Protein AF-A0A520CGS3-F1 (afdb_monomer_lite)

Sequence (87 aa):
MQKKFLLVPLFLVGGITASFAQISPLVTLNKNYQTGLELLQNEKYVAASQQFKIVEQTRNKASKQKESNAELSLIRENAKFYTAVCA

Structure (mmCIF, N/CA/C/O backbone):
data_AF-A0A520CGS3-F1
#
_entry.id  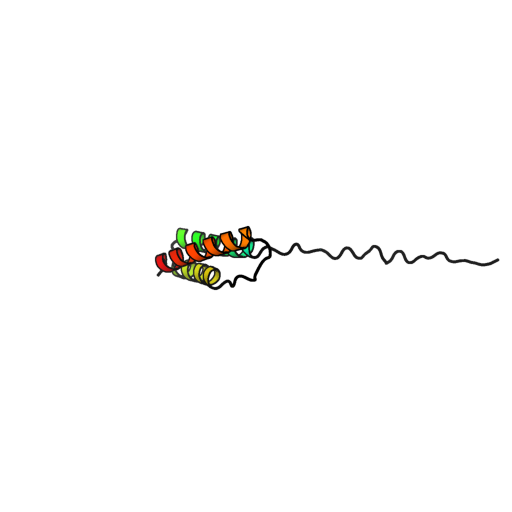 AF-A0A520CGS3-F1
#
loop_
_atom_site.group_PDB
_atom_site.id
_atom_site.type_symbol
_atom_site.label_atom_id
_atom_site.label_alt_id
_atom_site.label_comp_id
_atom_site.label_asym_id
_atom_site.label_entity_id
_atom_site.label_seq_id
_atom_site.pdbx_PDB_ins_code
_atom_site.Cartn_x
_atom_site.Cartn_y
_atom_site.Cartn_z
_atom_site.occupancy
_atom_site.B_iso_or_equiv
_atom_site.auth_seq_id
_atom_site.auth_comp_id
_atom_site.auth_asym_id
_atom_site.auth_atom_id
_atom_site.pdbx_PDB_model_num
ATOM 1 N N . MET A 1 1 ? 31.129 3.738 -69.272 1.00 45.66 1 MET A N 1
ATOM 2 C CA . MET A 1 1 ? 30.923 4.619 -68.099 1.00 45.66 1 MET A CA 1
ATOM 3 C C . MET A 1 1 ? 29.993 3.921 -67.119 1.00 45.66 1 MET A C 1
ATOM 5 O O . MET A 1 1 ? 28.826 3.737 -67.436 1.00 45.66 1 MET A O 1
ATOM 9 N N . GLN A 1 2 ? 30.513 3.437 -65.989 1.00 51.84 2 GLN A N 1
ATOM 10 C CA . GLN A 1 2 ? 29.730 2.661 -65.025 1.00 51.84 2 GLN A CA 1
ATOM 11 C C . GLN A 1 2 ? 29.097 3.584 -63.984 1.00 51.84 2 GLN A C 1
ATOM 13 O O . GLN A 1 2 ? 29.793 4.181 -63.166 1.00 51.84 2 GLN A O 1
ATOM 18 N N . LYS A 1 3 ? 27.767 3.699 -64.029 1.00 60.56 3 LYS A N 1
ATOM 19 C CA . LYS A 1 3 ? 26.969 4.351 -62.989 1.00 60.56 3 LYS A CA 1
ATOM 20 C C . LYS A 1 3 ? 26.963 3.450 -61.754 1.00 60.56 3 LYS A C 1
ATOM 22 O O . LYS A 1 3 ? 26.205 2.488 -61.696 1.00 60.56 3 LYS A O 1
ATOM 27 N N . LYS A 1 4 ? 27.824 3.738 -60.779 1.00 60.62 4 LYS A N 1
ATOM 28 C CA . LYS A 1 4 ? 27.766 3.114 -59.453 1.00 60.62 4 LYS A CA 1
ATOM 29 C C . LYS A 1 4 ? 26.905 3.998 -58.556 1.00 60.62 4 LYS A C 1
ATOM 31 O O . LYS A 1 4 ? 27.375 4.995 -58.021 1.00 60.62 4 LYS A O 1
ATOM 36 N N . PHE A 1 5 ? 25.625 3.650 -58.451 1.00 62.38 5 PHE A N 1
ATOM 37 C CA . PHE A 1 5 ? 24.725 4.205 -57.447 1.00 62.38 5 PHE A CA 1
ATOM 38 C C . PHE A 1 5 ? 25.205 3.760 -56.061 1.00 62.38 5 PHE A C 1
ATOM 40 O O . PHE A 1 5 ? 24.902 2.659 -55.613 1.00 62.38 5 PHE A O 1
ATOM 47 N N . LEU A 1 6 ? 25.964 4.618 -55.380 1.00 61.91 6 LEU A N 1
ATOM 48 C CA . LEU A 1 6 ? 26.185 4.524 -53.938 1.00 61.91 6 LEU A CA 1
ATOM 49 C C . LEU A 1 6 ? 24.964 5.112 -53.217 1.00 61.91 6 LEU A C 1
ATOM 51 O O . LEU A 1 6 ? 25.025 6.185 -52.631 1.00 61.91 6 LEU A O 1
ATOM 55 N N . LEU A 1 7 ? 23.833 4.410 -53.290 1.00 61.78 7 LEU A N 1
ATOM 56 C CA . LEU A 1 7 ? 22.707 4.612 -52.378 1.00 61.78 7 LEU A CA 1
ATOM 57 C C . LEU A 1 7 ? 22.822 3.552 -51.283 1.00 61.78 7 LEU A C 1
ATOM 59 O O . LEU A 1 7 ? 22.125 2.542 -51.281 1.00 61.78 7 LEU A O 1
ATOM 63 N N . VAL A 1 8 ? 23.778 3.769 -50.377 1.00 65.00 8 VAL A N 1
ATOM 64 C CA . VAL A 1 8 ? 23.813 3.076 -49.085 1.00 65.00 8 VAL A CA 1
ATOM 65 C C . VAL A 1 8 ? 22.495 3.419 -48.383 1.00 65.00 8 VAL A C 1
ATOM 67 O O . VAL A 1 8 ? 22.181 4.607 -48.270 1.00 65.00 8 VAL A O 1
ATOM 70 N N . PRO A 1 9 ? 21.681 2.439 -47.955 1.00 60.28 9 PRO A N 1
ATOM 71 C CA . PRO A 1 9 ? 20.377 2.741 -47.401 1.00 60.28 9 PRO A CA 1
ATOM 72 C C . PRO A 1 9 ? 20.576 3.424 -46.048 1.00 60.28 9 PRO A C 1
ATOM 74 O O . PRO A 1 9 ? 20.908 2.790 -45.049 1.00 60.28 9 PRO A O 1
ATOM 77 N N . LEU A 1 10 ? 20.309 4.729 -46.015 1.00 57.16 10 LEU A N 1
ATOM 78 C CA . LEU A 1 10 ? 20.208 5.587 -44.828 1.00 57.16 10 LEU A CA 1
ATOM 79 C C . LEU A 1 10 ? 19.034 5.183 -43.898 1.00 57.16 10 LEU A C 1
ATOM 81 O O . LEU A 1 10 ? 18.562 5.973 -43.092 1.00 57.16 10 LEU A O 1
ATOM 85 N N . PHE A 1 11 ? 18.530 3.952 -44.009 1.00 57.94 11 PHE A N 1
ATOM 86 C CA . PHE A 1 11 ? 17.355 3.453 -43.293 1.00 57.94 11 PHE A CA 1
ATOM 87 C C . PHE A 1 11 ? 17.689 2.665 -42.018 1.00 57.94 11 PHE A C 1
ATOM 89 O O . PHE A 1 11 ? 16.781 2.293 -41.284 1.00 57.94 11 PHE A O 1
ATOM 96 N N . LEU A 1 12 ? 18.969 2.445 -41.702 1.00 57.44 12 LEU A N 1
ATOM 97 C CA . LEU A 1 12 ? 19.380 1.711 -40.494 1.00 57.44 12 LEU A CA 1
ATOM 98 C C . LEU A 1 12 ? 19.565 2.592 -39.240 1.00 57.44 12 LEU A C 1
ATOM 100 O O . LEU A 1 12 ? 19.818 2.057 -38.167 1.00 57.44 12 LEU A O 1
ATOM 104 N N . VAL A 1 13 ? 19.406 3.919 -39.335 1.00 58.69 13 VAL A N 1
ATOM 105 C CA . VAL A 1 13 ? 19.608 4.857 -38.201 1.00 58.69 13 VAL A CA 1
ATOM 106 C C . VAL A 1 13 ? 18.284 5.279 -37.527 1.00 58.69 13 VAL A C 1
ATOM 108 O O . VAL A 1 13 ? 18.288 5.962 -36.510 1.00 58.69 13 VAL A O 1
ATOM 111 N N . GLY A 1 14 ? 17.127 4.838 -38.036 1.00 56.31 14 GLY A N 1
ATOM 112 C CA . GLY A 1 14 ? 15.803 5.202 -37.498 1.00 56.31 14 GLY A CA 1
ATOM 113 C C . GLY A 1 14 ? 15.306 4.356 -36.317 1.00 56.31 14 GLY A C 1
ATOM 114 O O . GLY A 1 14 ? 14.182 4.540 -35.862 1.00 56.31 14 GLY A O 1
ATOM 115 N N . GLY A 1 15 ? 16.109 3.411 -35.829 1.00 59.78 15 GLY A N 1
ATOM 116 C CA . GLY A 1 15 ? 15.721 2.449 -34.797 1.00 59.78 15 GLY A CA 1
ATOM 117 C C . GLY A 1 15 ? 15.983 2.912 -33.366 1.00 59.78 15 GLY A C 1
ATOM 118 O O . GLY A 1 15 ? 16.412 2.101 -32.552 1.00 59.78 15 GLY A O 1
ATOM 119 N N . ILE A 1 16 ? 15.758 4.184 -33.029 1.00 62.53 16 ILE A N 1
ATOM 120 C CA . ILE A 1 16 ? 15.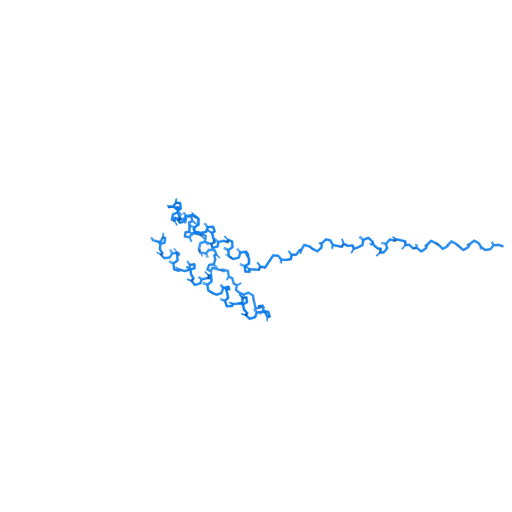645 4.590 -31.619 1.00 62.53 16 ILE A CA 1
ATOM 121 C C . ILE A 1 16 ? 14.271 4.121 -31.146 1.00 62.53 16 ILE A C 1
ATOM 123 O O . ILE A 1 16 ? 13.291 4.863 -31.138 1.00 62.53 16 ILE A O 1
ATOM 127 N N . THR A 1 17 ? 14.171 2.834 -30.821 1.00 63.19 17 THR A N 1
ATOM 128 C CA . THR A 1 17 ? 13.029 2.317 -30.075 1.00 63.19 17 THR A CA 1
ATOM 129 C C . THR A 1 17 ? 12.919 3.160 -28.814 1.00 63.19 17 THR A C 1
ATOM 131 O O . THR A 1 17 ? 13.873 3.201 -28.037 1.00 63.19 17 THR A O 1
ATOM 134 N N . ALA A 1 18 ? 11.796 3.854 -28.631 1.00 62.41 18 ALA A N 1
ATOM 135 C CA . ALA A 1 18 ? 11.497 4.566 -27.400 1.00 62.41 18 ALA A CA 1
ATOM 136 C C . ALA A 1 18 ? 11.599 3.568 -26.240 1.00 62.41 18 ALA A C 1
ATOM 138 O O . ALA A 1 18 ? 10.708 2.750 -26.014 1.00 62.41 18 ALA A O 1
ATOM 139 N N . SER A 1 19 ? 12.731 3.575 -25.543 1.00 59.81 19 SER A N 1
ATOM 140 C CA . SER A 1 19 ? 12.937 2.785 -24.343 1.00 59.81 19 SER A CA 1
ATOM 141 C C . SER A 1 19 ? 12.095 3.423 -23.251 1.00 59.81 19 SER A C 1
ATOM 143 O O . SER A 1 19 ? 12.542 4.337 -22.561 1.00 59.81 19 SER A O 1
ATOM 145 N N . PHE A 1 20 ? 10.845 2.975 -23.126 1.00 64.38 20 PHE A N 1
ATOM 146 C CA . PHE A 1 20 ? 10.034 3.250 -21.950 1.00 64.38 20 PHE A CA 1
ATOM 147 C C . PHE A 1 20 ? 10.801 2.698 -20.747 1.00 64.38 20 PHE A C 1
ATOM 149 O O . PHE A 1 20 ? 10.962 1.483 -20.612 1.00 64.38 20 PHE A O 1
ATOM 156 N N . ALA A 1 21 ? 11.343 3.585 -19.911 1.00 66.06 21 ALA A N 1
ATOM 157 C CA . ALA A 1 21 ? 12.011 3.183 -18.684 1.00 66.06 21 ALA A CA 1
ATOM 158 C C . ALA A 1 21 ? 11.032 2.334 -17.861 1.00 66.06 21 ALA A C 1
ATOM 160 O O . ALA A 1 21 ? 9.935 2.788 -17.527 1.00 66.06 21 ALA A O 1
ATOM 161 N N . GLN A 1 22 ? 11.394 1.078 -17.585 1.00 67.19 22 GLN A N 1
ATOM 162 C CA . GLN A 1 22 ? 10.548 0.186 -16.798 1.00 67.19 22 GLN A CA 1
ATOM 163 C C . GLN A 1 22 ? 10.392 0.778 -15.396 1.00 67.19 22 GLN A C 1
ATOM 165 O O . GLN A 1 22 ? 11.372 0.930 -14.666 1.00 67.19 22 GLN A O 1
ATOM 170 N N . ILE A 1 23 ? 9.160 1.135 -15.026 1.00 78.19 23 ILE A N 1
ATOM 171 C CA . ILE A 1 23 ? 8.861 1.644 -13.687 1.00 78.19 23 ILE A CA 1
ATOM 172 C C . ILE A 1 23 ? 9.215 0.548 -12.683 1.00 78.19 23 ILE A C 1
ATOM 174 O O . ILE A 1 23 ? 8.752 -0.589 -12.795 1.00 78.19 23 ILE A O 1
ATOM 178 N N . SER A 1 24 ? 10.047 0.894 -11.701 1.00 84.06 24 SER A N 1
ATOM 179 C CA . SER A 1 24 ? 10.479 -0.058 -10.681 1.00 84.06 24 SER A CA 1
ATOM 180 C C . SER A 1 24 ? 9.268 -0.628 -9.925 1.00 84.06 24 SER A C 1
ATOM 182 O O . SER A 1 24 ? 8.368 0.132 -9.537 1.00 84.06 24 SER A O 1
ATOM 184 N N . PRO A 1 25 ? 9.246 -1.944 -9.642 1.00 84.12 25 PRO A N 1
ATOM 185 C CA . PRO A 1 25 ? 8.250 -2.542 -8.759 1.00 84.12 25 PRO A CA 1
ATOM 186 C C . PRO A 1 25 ? 8.155 -1.826 -7.407 1.00 84.12 25 PRO A C 1
ATOM 188 O O . PRO A 1 25 ? 7.058 -1.675 -6.880 1.00 84.12 25 PRO A O 1
ATOM 191 N N . LEU A 1 26 ? 9.280 -1.322 -6.887 1.00 87.88 26 LEU A N 1
ATOM 192 C CA . LEU A 1 26 ? 9.326 -0.549 -5.645 1.00 87.88 26 LEU A CA 1
ATOM 193 C C . LEU A 1 26 ? 8.541 0.760 -5.754 1.00 87.88 26 LEU A C 1
ATOM 195 O O . LEU A 1 26 ? 7.760 1.081 -4.866 1.00 87.88 26 LEU A O 1
ATOM 199 N N . VAL A 1 27 ? 8.714 1.494 -6.855 1.00 89.75 27 VAL A N 1
ATOM 200 C CA . VAL A 1 27 ? 8.021 2.772 -7.084 1.00 89.75 27 VAL A CA 1
ATOM 201 C C . VAL A 1 27 ? 6.514 2.549 -7.162 1.00 89.75 27 VAL A C 1
ATOM 203 O O . VAL A 1 27 ? 5.745 3.280 -6.542 1.00 89.75 27 VAL A O 1
ATOM 206 N N . THR A 1 28 ? 6.092 1.505 -7.876 1.00 90.44 28 THR A N 1
ATOM 207 C CA . THR A 1 28 ? 4.670 1.154 -7.993 1.00 90.44 28 THR A CA 1
ATOM 208 C C . THR A 1 28 ? 4.089 0.725 -6.645 1.00 90.44 28 THR A C 1
ATOM 210 O O . THR A 1 28 ? 3.014 1.186 -6.265 1.00 90.44 28 THR A O 1
ATOM 213 N N . LEU A 1 29 ? 4.814 -0.107 -5.890 1.00 92.25 29 LEU A N 1
ATOM 214 C CA . LEU A 1 29 ? 4.391 -0.562 -4.567 1.00 92.25 29 LEU A CA 1
ATOM 215 C C . LEU A 1 29 ? 4.257 0.609 -3.586 1.00 92.25 29 LEU A C 1
ATOM 217 O O . LEU A 1 29 ? 3.237 0.732 -2.910 1.00 92.25 29 LEU A O 1
ATOM 221 N N . ASN A 1 30 ? 5.262 1.488 -3.543 1.00 94.56 30 ASN A N 1
ATOM 222 C CA . ASN A 1 30 ? 5.251 2.663 -2.681 1.00 94.56 30 ASN A CA 1
ATOM 223 C C . ASN A 1 30 ? 4.099 3.606 -3.042 1.00 94.56 30 ASN A C 1
ATOM 225 O O . ASN A 1 30 ? 3.433 4.116 -2.151 1.00 94.56 30 ASN A O 1
ATOM 229 N N . LYS A 1 31 ? 3.807 3.793 -4.336 1.00 95.38 31 LYS A N 1
ATOM 230 C CA . LYS A 1 31 ? 2.666 4.610 -4.767 1.00 95.38 31 LYS A CA 1
ATOM 231 C C . LYS A 1 31 ? 1.342 4.077 -4.212 1.00 95.38 31 LYS A C 1
ATOM 233 O O . LYS A 1 31 ? 0.582 4.849 -3.642 1.00 95.38 31 LYS A O 1
ATOM 238 N N . ASN A 1 32 ? 1.093 2.773 -4.322 1.00 95.62 32 ASN A N 1
ATOM 239 C CA . ASN A 1 32 ? -0.130 2.164 -3.787 1.00 95.62 32 ASN A CA 1
ATOM 240 C C . ASN A 1 32 ? -0.215 2.302 -2.260 1.00 95.62 32 ASN A C 1
ATOM 242 O O . ASN A 1 32 ? -1.280 2.592 -1.718 1.00 95.62 32 ASN A O 1
ATOM 246 N N . TYR A 1 33 ? 0.916 2.143 -1.570 1.00 97.50 33 TYR A N 1
ATOM 247 C CA . TYR A 1 33 ? 1.001 2.350 -0.128 1.00 97.50 33 TYR A CA 1
ATOM 248 C C . TYR A 1 33 ? 0.663 3.796 0.271 1.00 97.50 33 TYR A C 1
ATOM 250 O O . TYR A 1 33 ? -0.154 4.004 1.165 1.00 97.50 33 TYR A O 1
ATOM 258 N N . GLN A 1 34 ? 1.211 4.790 -0.435 1.00 98.19 34 GLN A N 1
ATOM 259 C CA . GLN A 1 34 ? 0.897 6.205 -0.207 1.00 98.19 34 GLN A CA 1
ATOM 260 C C . GLN A 1 34 ? -0.579 6.514 -0.472 1.00 98.19 34 GLN A C 1
ATOM 262 O O . GLN A 1 34 ? -1.214 7.174 0.341 1.00 98.19 34 GLN A O 1
ATOM 267 N N . THR A 1 35 ? -1.171 5.961 -1.534 1.00 98.12 35 THR A N 1
ATOM 268 C CA . THR A 1 35 ? -2.617 6.092 -1.774 1.00 98.12 35 THR A CA 1
ATOM 26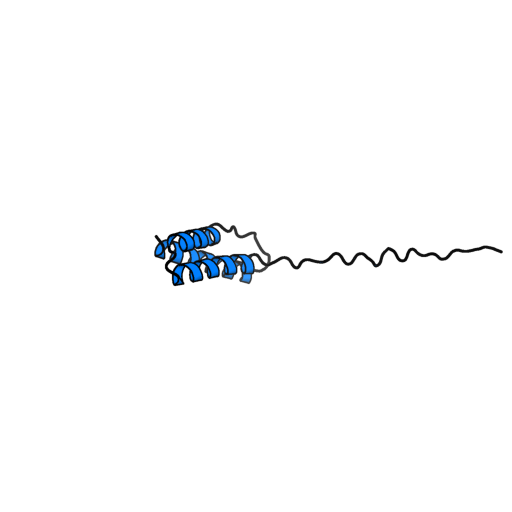9 C C . THR A 1 35 ? -3.444 5.505 -0.625 1.00 98.12 35 THR A C 1
ATOM 271 O O . THR A 1 35 ? -4.456 6.084 -0.238 1.00 98.12 35 THR A O 1
ATOM 274 N N . GLY A 1 36 ? -3.018 4.384 -0.034 1.00 97.88 36 GLY A N 1
ATOM 275 C CA . GLY A 1 36 ? -3.647 3.844 1.174 1.00 97.88 36 GLY A CA 1
ATOM 276 C C . GLY A 1 36 ? -3.586 4.819 2.355 1.00 97.88 36 GLY A C 1
ATOM 277 O O . GLY A 1 36 ? -4.596 5.030 3.026 1.00 97.88 36 GLY A O 1
ATOM 278 N N . LEU A 1 37 ? -2.432 5.458 2.576 1.00 98.38 37 LEU A N 1
ATOM 279 C CA . LEU A 1 37 ? -2.260 6.466 3.628 1.00 98.38 37 LEU A CA 1
ATOM 280 C C . LEU A 1 37 ? -3.122 7.708 3.387 1.00 98.38 37 LEU A C 1
ATOM 282 O O . LEU A 1 37 ? -3.751 8.191 4.322 1.00 98.38 37 LEU A O 1
ATOM 286 N N . GLU A 1 38 ? -3.206 8.197 2.151 1.00 98.56 38 GLU A N 1
ATOM 287 C CA . GLU A 1 38 ? -4.074 9.322 1.788 1.00 98.56 38 GLU A CA 1
ATOM 288 C C . GLU A 1 38 ? -5.547 8.994 2.066 1.00 98.56 38 GLU A C 1
ATOM 290 O O . GLU A 1 38 ? -6.269 9.795 2.657 1.00 98.56 38 GLU A O 1
ATOM 295 N N . LEU A 1 39 ? -6.008 7.799 1.688 1.00 98.44 39 LEU A N 1
ATOM 296 C CA . LEU A 1 39 ? -7.375 7.357 1.971 1.00 98.44 39 LEU A CA 1
ATOM 297 C C . LEU A 1 39 ? -7.636 7.254 3.476 1.00 98.44 39 LEU A C 1
ATOM 299 O O . LEU A 1 39 ? -8.696 7.678 3.931 1.00 98.44 39 LEU A O 1
ATOM 303 N N . LEU A 1 40 ? -6.670 6.737 4.239 1.00 97.81 40 LEU A N 1
ATOM 304 C CA . LEU A 1 40 ? -6.744 6.656 5.696 1.00 97.81 40 LEU A CA 1
ATOM 305 C C . LEU A 1 40 ? -6.822 8.047 6.338 1.00 97.81 40 LEU A C 1
ATOM 307 O O . LEU A 1 40 ? -7.667 8.271 7.198 1.00 97.81 40 LEU A O 1
ATOM 311 N N . GLN A 1 41 ? -5.989 8.991 5.891 1.00 98.06 41 GLN A N 1
ATOM 312 C CA . GLN A 1 41 ? -6.015 10.386 6.347 1.00 98.06 41 GLN A CA 1
ATOM 313 C C . GLN A 1 41 ? -7.354 11.072 6.059 1.00 98.06 41 GLN A C 1
ATOM 315 O O . GLN A 1 41 ? -7.759 11.959 6.800 1.00 98.06 41 GLN A O 1
ATOM 320 N N . ASN A 1 42 ? -8.045 10.651 4.998 1.00 98.19 42 ASN A N 1
ATOM 321 C CA . ASN A 1 42 ? -9.378 11.130 4.633 1.00 98.19 42 ASN A CA 1
ATOM 322 C C . ASN A 1 42 ? -10.511 10.270 5.230 1.00 98.19 42 ASN A C 1
ATOM 324 O O . ASN A 1 42 ? -11.631 10.316 4.722 1.00 98.19 42 ASN A O 1
ATOM 328 N N . GLU A 1 43 ? -10.224 9.448 6.246 1.00 97.50 43 GLU A N 1
ATOM 329 C CA . GLU A 1 43 ? -11.198 8.609 6.968 1.00 97.50 43 GLU A CA 1
ATOM 330 C C . GLU A 1 43 ? -11.936 7.586 6.076 1.00 97.50 43 GLU A C 1
ATOM 332 O O . GLU A 1 43 ? -12.973 7.023 6.431 1.00 97.50 43 GLU A O 1
ATOM 337 N N . LYS A 1 44 ? -11.387 7.274 4.895 1.00 98.25 44 LYS A N 1
ATOM 338 C CA . LYS A 1 44 ? -11.941 6.287 3.955 1.00 98.25 44 LYS A CA 1
ATOM 339 C C . LYS A 1 44 ? -11.412 4.889 4.270 1.00 98.25 44 LYS A C 1
ATOM 341 O O . LYS A 1 44 ? -10.763 4.265 3.430 1.00 98.25 44 LYS A O 1
ATOM 346 N N . TYR A 1 45 ? -11.706 4.379 5.465 1.00 97.19 45 TYR A N 1
ATOM 347 C CA . TYR A 1 45 ? -11.110 3.147 6.011 1.00 97.19 45 TYR A CA 1
ATOM 348 C C . TYR A 1 45 ? -11.274 1.914 5.112 1.00 97.19 45 TYR A C 1
ATOM 350 O O . TYR A 1 45 ? -10.311 1.187 4.874 1.00 97.19 45 TYR A O 1
ATOM 358 N N . VAL A 1 46 ? -12.459 1.706 4.527 1.00 97.31 46 VAL A N 1
ATOM 359 C CA . VAL A 1 46 ? -12.707 0.560 3.630 1.00 97.31 46 VAL A CA 1
ATOM 360 C C . VAL A 1 46 ? -11.829 0.634 2.378 1.00 97.31 46 VAL A C 1
ATOM 362 O O . VAL A 1 46 ? -11.206 -0.355 1.993 1.00 97.31 46 VAL A O 1
ATOM 365 N N . ALA A 1 47 ? -11.745 1.812 1.756 1.00 97.50 47 ALA A N 1
ATOM 366 C CA . ALA A 1 47 ? -10.932 2.017 0.561 1.00 97.50 47 ALA A CA 1
ATOM 367 C C . ALA A 1 47 ? -9.430 1.933 0.884 1.00 97.50 47 ALA A C 1
ATOM 369 O O . ALA A 1 47 ? -8.669 1.337 0.122 1.00 97.50 47 ALA A O 1
ATOM 370 N N . ALA A 1 48 ? -9.010 2.477 2.029 1.00 98.25 48 ALA A N 1
ATOM 371 C CA . ALA A 1 48 ? -7.639 2.379 2.519 1.00 98.25 48 ALA A CA 1
ATOM 372 C C . ALA A 1 48 ? -7.234 0.913 2.742 1.00 98.25 48 ALA A C 1
ATOM 374 O O . ALA A 1 48 ? -6.234 0.461 2.186 1.00 98.25 48 ALA A O 1
ATOM 375 N N . SER A 1 49 ? -8.063 0.134 3.450 1.00 97.44 49 SER A N 1
ATOM 376 C CA . SER A 1 49 ? -7.852 -1.305 3.676 1.00 97.44 49 SER A CA 1
ATOM 377 C C . SER A 1 49 ? -7.699 -2.079 2.363 1.00 97.44 49 SER A C 1
ATOM 379 O O . SER A 1 49 ? -6.831 -2.941 2.233 1.00 97.44 49 SER A O 1
ATOM 381 N N . GLN A 1 50 ? -8.502 -1.751 1.345 1.00 96.44 50 GLN A N 1
ATOM 382 C CA . GLN A 1 50 ? -8.381 -2.365 0.020 1.00 96.44 50 GLN A CA 1
ATOM 383 C C . GLN A 1 50 ? -7.041 -2.037 -0.652 1.00 96.44 50 GLN A C 1
ATOM 385 O O . GLN A 1 50 ? -6.413 -2.937 -1.210 1.00 96.44 50 GLN A O 1
ATOM 390 N N . GLN A 1 51 ? -6.571 -0.788 -0.569 1.00 97.00 51 GLN A N 1
ATOM 391 C CA . GLN A 1 51 ? -5.265 -0.403 -1.116 1.00 97.00 51 GLN A CA 1
ATOM 392 C C . GLN A 1 51 ? -4.108 -1.095 -0.391 1.00 97.00 51 GLN A C 1
ATOM 394 O O . GLN A 1 51 ? -3.212 -1.637 -1.040 1.00 97.00 51 GLN A O 1
ATOM 399 N N . PHE A 1 52 ? -4.147 -1.164 0.941 1.00 97.38 52 PHE A N 1
ATOM 400 C CA . PHE A 1 52 ? -3.117 -1.863 1.709 1.00 97.38 52 PHE A CA 1
ATOM 401 C C . PHE A 1 52 ? -3.086 -3.370 1.410 1.00 97.38 52 PHE A C 1
ATOM 403 O O . PHE A 1 52 ? -2.004 -3.931 1.229 1.00 97.38 52 PHE A O 1
ATOM 410 N N . LYS A 1 53 ? -4.242 -4.014 1.193 1.00 95.81 53 LYS A N 1
ATOM 411 C CA . LYS A 1 53 ? -4.300 -5.417 0.738 1.00 95.81 53 LYS A CA 1
ATOM 412 C C . LYS A 1 53 ? -3.628 -5.641 -0.619 1.00 95.81 53 LYS A C 1
ATOM 414 O O . LYS A 1 53 ? -2.969 -6.664 -0.804 1.00 95.81 53 LYS A O 1
ATOM 419 N N . ILE A 1 54 ? -3.745 -4.701 -1.560 1.00 94.56 54 ILE A N 1
ATOM 420 C CA . ILE A 1 54 ? -3.047 -4.785 -2.858 1.00 94.56 54 ILE A CA 1
ATOM 421 C C . ILE A 1 54 ? -1.524 -4.760 -2.650 1.00 94.56 54 ILE A C 1
ATOM 423 O O . ILE A 1 54 ? -0.788 -5.535 -3.271 1.00 94.56 54 ILE A O 1
ATOM 427 N N . VAL A 1 55 ? -1.045 -3.898 -1.749 1.00 95.00 55 VAL A N 1
ATOM 428 C CA . VAL A 1 55 ? 0.377 -3.807 -1.389 1.00 95.00 55 VAL A CA 1
ATOM 429 C C . VAL A 1 55 ? 0.858 -5.128 -0.783 1.00 95.00 55 VAL A C 1
ATOM 431 O O . VAL A 1 55 ? 1.860 -5.678 -1.239 1.00 95.00 55 VAL A O 1
ATOM 434 N N . GLU A 1 56 ? 0.116 -5.695 0.169 1.00 92.94 56 GLU A N 1
ATOM 435 C CA . GLU A 1 56 ? 0.444 -6.978 0.805 1.00 92.94 56 GLU A CA 1
ATOM 436 C C . GLU A 1 56 ? 0.541 -8.149 -0.176 1.00 92.94 56 GLU A C 1
ATOM 438 O O . GLU A 1 56 ? 1.449 -8.977 -0.076 1.00 92.94 56 GLU A O 1
ATOM 443 N N . GLN A 1 57 ? -0.391 -8.220 -1.128 1.00 90.88 57 GLN A N 1
ATOM 444 C CA . GLN A 1 57 ? -0.486 -9.317 -2.092 1.00 90.88 57 GLN A CA 1
ATOM 445 C C . GLN A 1 57 ? 0.566 -9.234 -3.208 1.00 90.88 57 GLN A C 1
ATOM 447 O O . GLN A 1 57 ? 0.714 -10.178 -3.993 1.00 90.88 57 GLN A O 1
ATOM 452 N N . THR A 1 58 ? 1.324 -8.135 -3.290 1.00 87.38 58 THR A N 1
ATOM 453 C CA . THR A 1 58 ? 2.360 -7.975 -4.311 1.00 87.38 58 THR A CA 1
ATOM 454 C C . THR A 1 58 ? 3.499 -8.973 -4.089 1.00 87.38 58 THR A C 1
ATOM 456 O O . THR A 1 58 ? 4.241 -8.916 -3.108 1.00 87.38 58 THR A O 1
ATOM 459 N N . ARG A 1 59 ? 3.665 -9.902 -5.037 1.00 77.62 59 ARG A N 1
ATOM 460 C CA . ARG A 1 59 ? 4.735 -10.906 -5.004 1.00 77.62 59 ARG A CA 1
ATOM 461 C C . ARG A 1 59 ? 6.088 -10.275 -5.334 1.00 77.62 59 ARG A C 1
ATOM 463 O O . ARG A 1 59 ? 6.242 -9.642 -6.378 1.00 77.62 59 ARG A O 1
ATOM 470 N N . ASN A 1 60 ? 7.096 -10.544 -4.505 1.00 68.44 60 ASN A N 1
ATOM 471 C CA . ASN A 1 60 ? 8.485 -10.259 -4.860 1.00 68.44 60 ASN A CA 1
ATOM 472 C C . ASN A 1 60 ? 8.924 -11.193 -5.993 1.00 68.44 60 ASN A C 1
ATOM 474 O O . ASN A 1 60 ? 9.087 -12.396 -5.790 1.00 68.44 60 ASN A O 1
ATOM 478 N N . LYS A 1 61 ? 9.172 -10.640 -7.182 1.00 67.56 61 LYS A N 1
ATOM 479 C CA . LYS A 1 61 ? 10.063 -11.297 -8.143 1.00 67.56 61 LYS A CA 1
ATOM 480 C C . LYS A 1 61 ? 11.489 -11.116 -7.634 1.00 67.56 61 LYS A C 1
ATOM 482 O O . LYS A 1 61 ? 11.842 -10.014 -7.226 1.00 67.56 61 LYS A O 1
ATOM 487 N N . ALA A 1 62 ? 12.288 -12.180 -7.640 1.00 63.31 62 ALA A N 1
ATOM 488 C CA . ALA A 1 62 ? 13.681 -12.108 -7.216 1.00 63.31 62 ALA A CA 1
ATOM 489 C C . ALA A 1 62 ? 14.435 -11.090 -8.09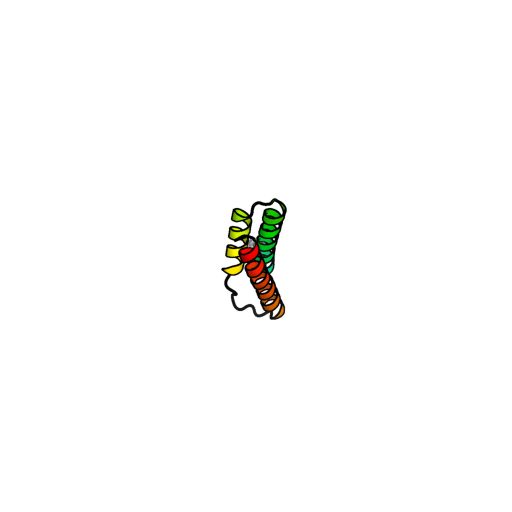1 1.00 63.31 62 ALA A C 1
ATOM 491 O O . ALA A 1 62 ? 14.738 -11.358 -9.253 1.00 63.31 62 ALA A O 1
ATOM 492 N N . SER A 1 63 ? 14.692 -9.902 -7.542 1.00 66.88 63 SER A N 1
ATOM 493 C CA . SER A 1 63 ? 15.556 -8.899 -8.158 1.00 66.88 63 SER A CA 1
ATOM 494 C C . SER A 1 63 ? 16.996 -9.142 -7.721 1.00 66.88 63 SER A C 1
ATOM 496 O O . SER A 1 63 ? 17.244 -9.490 -6.564 1.00 66.88 63 SER A O 1
ATOM 498 N N . LYS A 1 64 ? 17.954 -8.915 -8.628 1.00 68.88 64 LYS A N 1
ATOM 499 C CA . LYS A 1 64 ? 19.394 -8.976 -8.319 1.00 68.88 64 LYS A CA 1
ATOM 500 C C . LYS A 1 64 ? 19.829 -7.885 -7.324 1.00 68.88 64 LYS A C 1
ATOM 502 O O . LYS A 1 64 ? 20.918 -7.972 -6.769 1.00 68.88 64 LYS A O 1
ATOM 507 N N . GLN A 1 65 ? 18.983 -6.881 -7.079 1.00 72.00 65 GLN A N 1
ATOM 508 C CA . GLN A 1 65 ? 19.262 -5.766 -6.177 1.00 72.00 65 GLN A CA 1
ATOM 509 C C . GLN A 1 65 ? 18.720 -6.052 -4.766 1.00 72.00 65 GLN A C 1
ATOM 511 O O . GLN A 1 65 ? 17.515 -5.996 -4.520 1.00 72.00 65 GLN A O 1
ATOM 516 N N . LYS A 1 66 ? 19.626 -6.374 -3.833 1.00 70.06 66 LYS A N 1
ATOM 517 C CA . LYS A 1 66 ? 19.303 -6.767 -2.448 1.00 70.06 66 LYS A CA 1
ATOM 518 C C . LYS A 1 66 ? 18.563 -5.674 -1.665 1.00 70.06 66 LYS A C 1
ATOM 520 O O . LYS A 1 66 ? 17.607 -5.995 -0.967 1.00 70.06 66 LYS A O 1
ATOM 525 N N . GLU A 1 67 ? 18.966 -4.412 -1.811 1.00 68.50 67 GLU A N 1
ATOM 526 C CA . GLU A 1 67 ? 18.348 -3.265 -1.121 1.00 68.50 67 GLU A CA 1
ATOM 527 C C . GLU A 1 67 ? 16.872 -3.105 -1.499 1.00 68.50 67 GLU A C 1
ATOM 529 O O . GLU A 1 67 ? 16.010 -3.064 -0.625 1.00 68.50 67 GLU A O 1
ATOM 534 N N . SER A 1 68 ? 16.562 -3.194 -2.796 1.00 77.00 68 SER A N 1
ATOM 535 C CA . SER A 1 68 ? 15.184 -3.124 -3.291 1.00 77.00 68 SER A CA 1
ATOM 536 C C . SER A 1 68 ? 14.290 -4.215 -2.685 1.00 77.00 68 SER A C 1
ATOM 538 O O . SER A 1 68 ? 13.132 -3.959 -2.370 1.00 77.00 68 SER A O 1
ATOM 540 N N . ASN A 1 69 ? 14.815 -5.423 -2.450 1.00 80.88 69 ASN A N 1
ATOM 541 C CA . ASN A 1 69 ? 14.039 -6.502 -1.832 1.00 80.88 69 ASN A CA 1
ATOM 542 C C . ASN A 1 69 ? 13.720 -6.231 -0.350 1.00 80.88 69 ASN A C 1
ATOM 544 O O . ASN A 1 69 ? 12.648 -6.633 0.119 1.00 80.88 69 ASN A O 1
ATOM 548 N N . ALA A 1 70 ? 14.628 -5.576 0.379 1.00 86.19 70 ALA A N 1
ATOM 549 C CA . ALA A 1 70 ? 14.419 -5.196 1.774 1.00 86.19 70 ALA A CA 1
ATOM 550 C C . ALA A 1 70 ? 13.374 -4.078 1.882 1.00 86.19 70 ALA A C 1
ATOM 552 O O . ALA A 1 70 ? 12.409 -4.222 2.630 1.00 86.19 70 ALA A O 1
ATOM 553 N N . GLU A 1 71 ? 13.489 -3.034 1.059 1.00 86.94 71 GLU A N 1
ATOM 554 C CA . GLU A 1 71 ? 12.524 -1.928 1.011 1.00 86.94 71 GLU A CA 1
ATOM 555 C C . GLU A 1 71 ? 11.120 -2.402 0.606 1.00 86.94 71 GLU A C 1
ATOM 557 O O . GLU A 1 71 ? 10.132 -2.064 1.258 1.00 86.94 71 GLU A O 1
ATOM 562 N N . LEU A 1 72 ? 11.021 -3.271 -0.410 1.00 88.88 72 LEU A N 1
ATOM 563 C CA . LEU A 1 72 ? 9.757 -3.909 -0.799 1.00 88.88 72 LEU A CA 1
ATOM 564 C C . LEU A 1 72 ? 9.125 -4.683 0.367 1.00 88.88 72 LEU A C 1
ATOM 566 O O . LEU A 1 72 ? 7.902 -4.740 0.492 1.00 88.88 72 LEU A O 1
ATOM 570 N N . SER A 1 73 ? 9.952 -5.312 1.205 1.00 90.00 73 SER A N 1
ATOM 571 C CA . SER A 1 73 ? 9.478 -6.088 2.353 1.00 90.00 73 SER A CA 1
ATOM 572 C C . SER A 1 73 ? 9.007 -5.195 3.490 1.00 90.00 73 SER A C 1
ATOM 574 O O . SER A 1 73 ? 7.934 -5.450 4.032 1.00 90.00 73 SER A O 1
ATOM 576 N N . LEU A 1 74 ? 9.733 -4.110 3.763 1.00 93.25 74 LEU A N 1
ATOM 577 C CA . LEU A 1 74 ? 9.351 -3.113 4.755 1.00 93.25 74 LEU A CA 1
ATOM 578 C C . LEU A 1 74 ? 8.007 -2.457 4.409 1.00 93.25 74 LEU A C 1
ATOM 580 O O . LEU A 1 74 ? 7.128 -2.375 5.264 1.00 93.25 74 LEU A O 1
ATOM 584 N N . ILE A 1 75 ? 7.805 -2.034 3.156 1.00 95.00 75 ILE A N 1
ATOM 585 C CA . ILE A 1 75 ? 6.536 -1.421 2.725 1.00 95.00 75 ILE A CA 1
ATOM 586 C C . ILE A 1 75 ? 5.370 -2.404 2.898 1.00 95.00 75 ILE A C 1
ATOM 588 O O . ILE A 1 75 ? 4.306 -2.029 3.386 1.00 95.00 75 ILE A O 1
ATOM 592 N N . ARG A 1 76 ? 5.569 -3.682 2.551 1.00 94.00 76 ARG A N 1
ATOM 593 C CA . ARG A 1 76 ? 4.548 -4.725 2.738 1.00 94.00 76 ARG A CA 1
ATOM 594 C C . ARG A 1 76 ? 4.205 -4.965 4.202 1.00 94.00 76 ARG A C 1
ATOM 596 O O . ARG A 1 76 ? 3.040 -5.168 4.523 1.00 94.00 76 ARG A O 1
ATOM 603 N N . GLU A 1 77 ? 5.200 -4.980 5.077 1.00 94.12 77 GLU A N 1
ATOM 604 C CA . GLU A 1 77 ? 4.977 -5.180 6.507 1.00 94.12 77 GLU A CA 1
ATOM 605 C C . GLU A 1 77 ? 4.211 -4.010 7.131 1.00 94.12 77 GLU A C 1
ATOM 607 O O . GLU A 1 77 ? 3.239 -4.229 7.850 1.00 94.12 77 GLU A O 1
ATOM 612 N N . ASN A 1 78 ? 4.551 -2.774 6.757 1.00 96.12 78 ASN A N 1
ATOM 613 C CA . ASN A 1 78 ? 3.778 -1.602 7.163 1.00 96.12 78 ASN A CA 1
ATOM 614 C C . ASN A 1 78 ? 2.343 -1.646 6.618 1.00 96.12 78 ASN A C 1
ATOM 616 O O . ASN A 1 78 ? 1.402 -1.337 7.343 1.00 96.12 78 ASN A O 1
ATOM 620 N N . ALA A 1 79 ? 2.138 -2.086 5.372 1.00 96.88 79 ALA A N 1
ATOM 621 C CA . ALA A 1 79 ? 0.792 -2.243 4.824 1.00 96.88 79 ALA A CA 1
ATOM 622 C C . ALA A 1 79 ? -0.069 -3.216 5.650 1.00 96.88 79 ALA A C 1
ATOM 624 O O . ALA A 1 79 ? -1.222 -2.896 5.913 1.00 96.88 79 ALA A O 1
ATOM 625 N N . LYS A 1 80 ? 0.495 -4.327 6.151 1.00 96.06 80 LYS A N 1
ATOM 626 C CA . LYS A 1 80 ? -0.217 -5.246 7.066 1.00 96.06 80 LYS A CA 1
ATOM 627 C C . LYS A 1 80 ? -0.707 -4.558 8.328 1.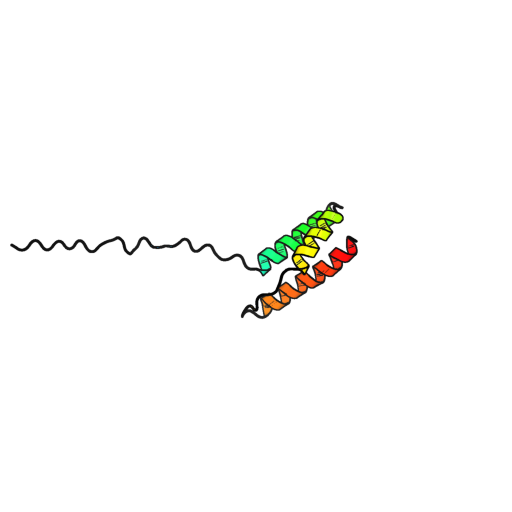00 96.06 80 LYS A C 1
ATOM 629 O O . LYS A 1 80 ? -1.844 -4.772 8.745 1.00 96.06 80 LYS A O 1
ATOM 634 N N . PHE A 1 81 ? 0.149 -3.732 8.928 1.00 96.75 81 PHE A N 1
ATOM 635 C CA . PHE A 1 81 ? -0.227 -2.936 10.089 1.00 96.75 81 PHE A CA 1
ATOM 636 C C . PHE A 1 81 ? -1.419 -2.028 9.760 1.00 96.75 81 PHE A C 1
ATOM 638 O O . PHE A 1 81 ? -2.427 -2.062 10.461 1.00 96.75 81 PHE A O 1
ATOM 645 N N . TYR A 1 82 ? -1.361 -1.282 8.655 1.00 97.19 82 TYR A N 1
ATOM 646 C CA . TYR A 1 82 ? -2.444 -0.368 8.296 1.00 97.19 82 TYR A CA 1
ATOM 647 C C . TYR A 1 82 ? -3.727 -1.067 7.834 1.00 97.19 82 TYR A C 1
ATOM 649 O O . TYR A 1 82 ? -4.814 -0.559 8.102 1.00 97.19 82 TYR A O 1
ATOM 657 N N . THR A 1 83 ? -3.644 -2.247 7.216 1.00 96.62 83 THR A N 1
ATOM 658 C CA . THR A 1 83 ? -4.822 -3.084 6.951 1.00 96.62 83 THR A CA 1
ATOM 659 C C . THR A 1 83 ? -5.543 -3.432 8.249 1.00 96.62 83 THR A C 1
ATOM 661 O O . THR A 1 83 ? -6.770 -3.364 8.278 1.00 96.62 83 THR A O 1
ATOM 664 N N . ALA A 1 84 ? -4.801 -3.766 9.311 1.00 95.75 84 ALA A N 1
ATOM 665 C CA . ALA A 1 84 ? -5.367 -4.064 10.625 1.00 95.75 84 ALA A CA 1
ATOM 666 C C . ALA A 1 84 ? -5.932 -2.816 11.321 1.00 95.75 84 ALA A C 1
ATOM 668 O O . ALA A 1 84 ? -6.967 -2.907 11.964 1.00 95.75 84 ALA A O 1
ATOM 669 N N . VAL A 1 85 ? -5.301 -1.649 11.156 1.00 94.25 85 VAL A N 1
ATOM 670 C CA . VAL A 1 85 ? -5.826 -0.366 11.667 1.00 94.25 85 VAL A CA 1
ATOM 671 C C . VAL A 1 85 ? -7.148 0.020 10.998 1.00 94.25 85 VAL A C 1
ATOM 673 O O . VAL A 1 85 ? -7.988 0.659 11.621 1.00 94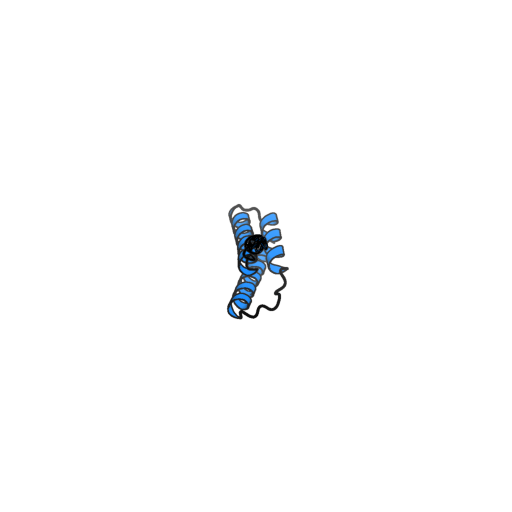.25 85 VAL A O 1
ATOM 676 N N . CYS A 1 86 ? -7.333 -0.343 9.727 1.00 93.31 86 CYS A N 1
ATOM 677 C CA . CYS A 1 86 ? -8.557 -0.048 8.983 1.00 93.31 86 CYS A CA 1
ATOM 678 C C . CYS A 1 86 ? -9.681 -1.085 9.181 1.00 93.31 86 CYS A C 1
ATOM 680 O O . CYS A 1 86 ? -10.741 -0.904 8.578 1.00 93.31 86 CYS A O 1
ATOM 682 N N . ALA A 1 87 ? -9.427 -2.189 9.895 1.00 79.81 87 ALA A N 1
ATOM 683 C CA . ALA A 1 87 ? -10.373 -3.290 10.103 1.00 79.81 87 ALA A CA 1
ATOM 684 C C . ALA A 1 87 ? -11.287 -3.029 11.306 1.00 79.81 87 ALA A C 1
ATOM 686 O O . ALA A 1 87 ? -12.486 -3.368 11.182 1.00 79.81 87 ALA A O 1
#

Foldseek 3Di:
DDPDPPCPPPPPVPPPPPPPPPDDPLNVLVVLLVVLVVCVVVVVLVVSLVSLVVLLPDDDDDDPDPVSVVSSVVSNVVSVVSNVVSD

Secondary structure (DSSP, 8-state):
---------TTSS-------PPPPHHHHHHHHHHHHHHHHHTT-HHHHHHHHHHHHH------S-HHHHHHHHHHHHHHHHHHHHT-

Radius of gyration: 23.95 Å; chains: 1; bounding box: 44×23×80 Å

pLDDT: mean 82.52, std 15.76, range [45.66, 98.56]